Protein AF-A0A2N0B2T3-F1 (afdb_monomer_lite)

Organism: NCBI:txid2023197

Radius of gyration: 22.16 Å; chains: 1; bounding box: 55×81×37 Å

Foldseek 3Di:
DDDDDDDDDDDDPPPPPDPPDDQALDDPVQDFDDPPPVLVVLVVVSNPDGCQVPVLVNLLSVVVNLLVLLQLLCVQPVQPQDHSPDDSLSSLLSVLVVCVVVVLDDPVLSVQLNVQCCDCPHLNDPVVSVCSVPPPPDHDHSVSSNVVCVSNVRVSRSSRVNND

Structure (mmCIF, N/CA/C/O backbone):
data_AF-A0A2N0B2T3-F1
#
_entry.id   AF-A0A2N0B2T3-F1
#
loop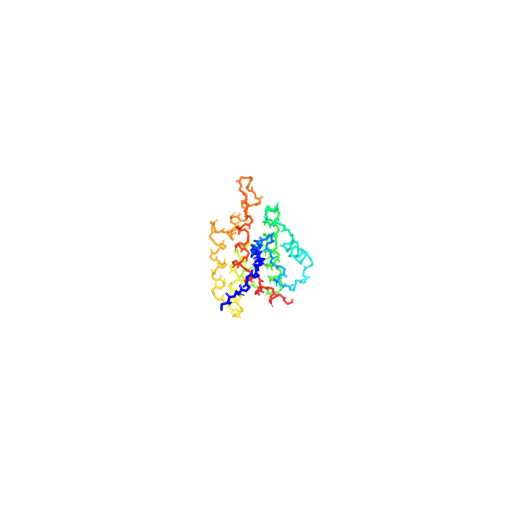_
_atom_site.group_PDB
_atom_site.id
_atom_site.type_symbol
_atom_site.label_atom_id
_atom_site.label_alt_id
_atom_site.label_comp_id
_atom_site.label_asym_id
_atom_site.label_entity_id
_atom_site.label_seq_id
_atom_site.pdbx_PDB_ins_code
_atom_site.Cartn_x
_atom_site.Cartn_y
_atom_site.Cartn_z
_atom_site.occupancy
_atom_site.B_iso_or_equiv
_atom_site.auth_seq_id
_atom_site.auth_comp_id
_atom_site.auth_asym_id
_atom_site.auth_atom_id
_atom_site.pdbx_PDB_model_num
ATOM 1 N N . SER A 1 1 ? 37.757 -68.642 -7.250 1.00 42.72 1 SER A N 1
ATOM 2 C CA . SER A 1 1 ? 37.998 -67.385 -7.986 1.00 42.72 1 SER A CA 1
ATOM 3 C C . SER A 1 1 ? 36.934 -67.267 -9.066 1.00 42.72 1 SER A C 1
ATOM 5 O O . SER A 1 1 ? 36.965 -68.067 -9.980 1.00 42.72 1 SER A O 1
ATOM 7 N N . GLY A 1 2 ? 35.870 -66.472 -8.985 1.00 37.12 2 GLY A N 1
ATOM 8 C CA . GLY A 1 2 ? 35.683 -65.193 -8.307 1.00 37.12 2 GLY A CA 1
ATOM 9 C C . GLY A 1 2 ? 35.765 -64.074 -9.347 1.00 37.12 2 GLY A C 1
ATOM 10 O O . GLY A 1 2 ? 36.827 -63.486 -9.494 1.00 37.12 2 GLY A O 1
ATOM 11 N N . ALA A 1 3 ? 34.681 -63.812 -10.082 1.00 39.84 3 ALA A N 1
ATOM 12 C CA . ALA A 1 3 ? 34.550 -62.630 -10.935 1.00 39.84 3 ALA A CA 1
ATOM 13 C C . ALA A 1 3 ? 33.157 -62.025 -10.721 1.00 39.84 3 ALA A C 1
ATOM 15 O O . ALA A 1 3 ? 32.139 -62.574 -11.140 1.00 39.84 3 ALA A O 1
ATOM 16 N N . VAL A 1 4 ? 33.143 -60.931 -9.964 1.00 37.81 4 VAL A N 1
ATOM 17 C CA . VAL A 1 4 ? 31.974 -60.137 -9.588 1.00 37.81 4 VAL A CA 1
ATOM 18 C C . VAL A 1 4 ? 31.656 -59.152 -10.715 1.00 37.81 4 VAL A C 1
ATOM 20 O O . VAL A 1 4 ? 32.553 -58.547 -11.296 1.00 37.81 4 VAL A O 1
ATOM 23 N N . SER A 1 5 ? 30.361 -59.016 -11.003 1.00 37.84 5 SER A N 1
ATOM 24 C CA . SER A 1 5 ? 29.764 -58.037 -11.917 1.00 37.84 5 SER A CA 1
ATOM 25 C C . SER A 1 5 ? 30.089 -56.589 -11.540 1.00 37.84 5 SER A C 1
ATOM 27 O O . SER A 1 5 ? 30.071 -56.237 -10.364 1.00 37.84 5 SER A O 1
ATOM 29 N N . SER A 1 6 ? 30.227 -55.709 -12.534 1.00 36.62 6 SER A N 1
ATOM 30 C CA . SER A 1 6 ? 30.061 -54.264 -12.337 1.00 36.62 6 SER A CA 1
ATOM 31 C C . SER A 1 6 ? 29.218 -53.652 -13.459 1.00 36.62 6 SER A C 1
ATOM 33 O O . SER A 1 6 ? 29.696 -53.175 -14.484 1.00 36.62 6 SER A O 1
ATOM 35 N N . SER A 1 7 ? 27.903 -53.669 -13.245 1.00 37.97 7 SER A N 1
ATOM 36 C CA . SER A 1 7 ? 26.942 -52.844 -13.975 1.00 37.97 7 SER A CA 1
ATOM 37 C C . SER A 1 7 ? 27.111 -51.379 -13.559 1.00 37.97 7 SER A C 1
ATOM 39 O O . SER A 1 7 ? 26.875 -51.024 -12.402 1.00 37.97 7 SER A O 1
ATOM 41 N N . THR A 1 8 ? 27.509 -50.516 -14.488 1.00 36.12 8 THR A N 1
ATOM 42 C CA . THR A 1 8 ? 27.618 -49.069 -14.281 1.00 36.12 8 THR A CA 1
ATOM 43 C C . THR A 1 8 ? 26.234 -48.413 -14.282 1.00 36.12 8 THR A C 1
ATOM 45 O O . THR A 1 8 ? 25.575 -48.282 -15.312 1.00 36.12 8 THR A O 1
ATOM 48 N N . LEU A 1 9 ? 25.786 -47.968 -13.105 1.00 37.41 9 LEU A N 1
ATOM 49 C CA . LEU A 1 9 ? 24.599 -47.126 -12.943 1.00 37.41 9 LEU A CA 1
ATOM 50 C C . LEU A 1 9 ? 24.913 -45.692 -13.407 1.00 37.41 9 LEU A C 1
ATOM 52 O O . LEU A 1 9 ? 25.744 -45.005 -12.815 1.00 37.41 9 LEU A O 1
ATOM 56 N N . LYS A 1 10 ? 24.227 -45.214 -14.455 1.00 40.75 10 LYS A N 1
ATOM 57 C CA . LYS A 1 10 ? 24.203 -43.789 -14.831 1.00 40.75 10 LYS A CA 1
ATOM 58 C C . LYS A 1 10 ? 23.353 -43.012 -13.821 1.00 40.75 10 LYS A C 1
ATOM 60 O O . LYS A 1 10 ? 22.134 -43.170 -13.784 1.00 40.75 10 LYS A O 1
ATOM 65 N N . ALA A 1 11 ? 23.985 -42.141 -13.040 1.00 40.78 11 ALA A N 1
ATOM 66 C CA . ALA A 1 11 ? 23.295 -41.187 -12.179 1.00 40.78 11 ALA A CA 1
ATOM 67 C C . ALA A 1 11 ? 22.608 -40.097 -13.026 1.00 40.78 11 ALA A C 1
ATOM 69 O O . ALA A 1 11 ? 23.266 -39.346 -13.745 1.00 40.78 11 ALA A O 1
ATOM 70 N N . LYS A 1 12 ? 21.274 -40.000 -12.942 1.00 40.31 12 LYS A N 1
ATOM 71 C CA . LYS A 1 12 ? 20.511 -38.831 -13.408 1.00 40.31 12 LYS A CA 1
ATOM 72 C C . LYS A 1 12 ? 20.741 -37.691 -12.416 1.00 40.31 12 LYS A C 1
ATOM 74 O O . LYS A 1 12 ? 20.276 -37.766 -11.282 1.00 40.31 12 LYS A O 1
ATOM 79 N N . SER A 1 13 ? 21.423 -36.631 -12.837 1.00 44.53 13 SER A N 1
ATOM 80 C CA . SER A 1 13 ? 21.473 -35.379 -12.086 1.00 44.53 13 SER A CA 1
ATOM 81 C C . SER A 1 13 ? 20.108 -34.691 -12.168 1.00 44.53 13 SER A C 1
ATOM 83 O O . SER A 1 13 ? 19.758 -34.057 -13.162 1.00 44.53 13 SER A O 1
ATOM 85 N N . SER A 1 14 ? 19.294 -34.820 -11.119 1.00 47.03 14 SER A N 1
ATOM 86 C CA . SER A 1 14 ? 18.140 -33.941 -10.937 1.00 47.03 14 SER A CA 1
ATOM 87 C C . SER A 1 14 ? 18.666 -32.551 -10.587 1.00 47.03 14 SER A C 1
ATOM 89 O O . SER A 1 14 ? 18.989 -32.274 -9.430 1.00 47.03 14 SER A O 1
ATOM 91 N N . GLY A 1 15 ? 18.812 -31.689 -11.594 1.00 46.78 15 GLY A N 1
ATOM 92 C CA . GLY A 1 15 ? 19.099 -30.277 -11.372 1.00 46.78 15 GLY A CA 1
ATOM 93 C C . GLY A 1 15 ? 18.058 -29.712 -10.410 1.00 46.78 15 GLY A 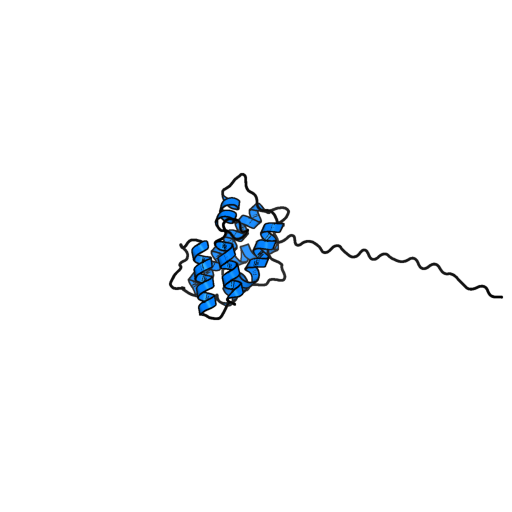C 1
ATOM 94 O O . GLY A 1 15 ? 16.866 -29.700 -10.715 1.00 46.78 15 GLY A O 1
ATOM 95 N N . ARG A 1 16 ? 18.498 -29.307 -9.216 1.00 46.59 16 ARG A N 1
ATOM 96 C CA . ARG A 1 16 ? 17.657 -28.623 -8.235 1.00 46.59 16 ARG A CA 1
ATOM 97 C C . ARG A 1 16 ? 17.170 -27.345 -8.912 1.00 46.59 16 ARG A C 1
ATOM 99 O O . ARG A 1 16 ? 17.988 -26.481 -9.214 1.00 46.59 16 ARG A O 1
ATOM 106 N N . ALA A 1 17 ? 15.877 -27.268 -9.227 1.00 51.69 17 ALA A N 1
ATOM 107 C CA . ALA A 1 17 ? 15.302 -26.075 -9.833 1.00 51.69 17 ALA A CA 1
ATOM 108 C C . ALA A 1 17 ? 15.679 -24.869 -8.966 1.00 51.69 17 ALA A C 1
ATOM 110 O O . ALA A 1 17 ? 15.430 -24.870 -7.757 1.00 51.69 17 ALA A O 1
ATOM 111 N N . ILE A 1 18 ? 16.329 -23.875 -9.572 1.00 52.00 18 ILE A N 1
ATOM 112 C CA . ILE A 1 18 ? 16.608 -22.603 -8.909 1.00 52.00 18 ILE A CA 1
ATOM 113 C C . ILE A 1 18 ? 15.243 -22.053 -8.470 1.00 52.00 18 ILE A C 1
ATOM 115 O O . ILE A 1 18 ? 14.330 -22.022 -9.305 1.00 52.00 18 ILE A O 1
ATOM 119 N N . PRO A 1 19 ? 15.051 -21.675 -7.192 1.00 54.47 19 PRO A N 1
ATOM 120 C CA . PRO A 1 19 ? 13.799 -21.075 -6.756 1.00 54.47 19 PRO A CA 1
ATOM 121 C C . PRO A 1 19 ? 13.472 -19.904 -7.680 1.00 54.47 19 PRO A C 1
ATOM 123 O O . PRO A 1 19 ? 14.293 -19.000 -7.835 1.00 54.47 19 PRO A O 1
ATOM 126 N N . LYS A 1 20 ? 12.308 -19.934 -8.341 1.00 63.66 20 LYS A N 1
ATOM 127 C CA . LYS A 1 20 ? 11.869 -18.795 -9.150 1.00 63.66 20 LYS A CA 1
ATOM 128 C C . LYS A 1 20 ? 11.772 -17.590 -8.221 1.00 63.66 20 LYS A C 1
ATOM 130 O O . LYS A 1 20 ? 10.965 -17.594 -7.293 1.00 63.66 20 LYS A O 1
ATOM 135 N N . THR A 1 21 ? 12.600 -16.582 -8.464 1.00 79.19 21 THR A N 1
ATOM 136 C CA . THR A 1 21 ? 12.472 -15.276 -7.823 1.00 79.19 21 THR A CA 1
ATOM 137 C C . THR A 1 21 ? 11.079 -14.726 -8.125 1.00 79.19 21 THR A C 1
ATOM 139 O O . THR A 1 21 ? 10.572 -14.878 -9.240 1.00 79.19 21 THR A O 1
ATOM 142 N N . ARG A 1 22 ? 10.418 -14.152 -7.115 1.00 89.12 22 ARG A N 1
ATOM 143 C CA . ARG A 1 22 ? 9.082 -13.570 -7.274 1.00 89.12 22 ARG A CA 1
ATOM 144 C C . ARG A 1 22 ? 9.134 -12.470 -8.340 1.00 89.12 22 ARG A C 1
ATOM 146 O O . ARG A 1 22 ? 9.963 -11.578 -8.237 1.00 89.12 22 ARG A O 1
ATOM 153 N N . ASP A 1 23 ? 8.240 -12.536 -9.327 1.00 94.94 23 ASP A N 1
ATOM 154 C CA . ASP A 1 23 ? 8.121 -11.533 -10.405 1.00 94.94 23 ASP A CA 1
ATOM 155 C C . ASP A 1 23 ? 6.796 -10.750 -10.342 1.00 94.94 23 ASP A C 1
ATOM 157 O O . ASP A 1 23 ? 6.501 -9.936 -11.199 1.00 94.94 23 ASP A O 1
ATOM 161 N N . VAL A 1 24 ? 5.967 -10.960 -9.324 1.00 97.00 24 VAL A N 1
ATOM 162 C CA . VAL A 1 24 ? 4.731 -10.182 -9.117 1.00 97.00 24 VAL A CA 1
ATOM 163 C C . VAL A 1 24 ? 4.795 -9.462 -7.781 1.00 97.00 24 VAL A C 1
ATOM 165 O O . VAL A 1 24 ? 5.479 -9.920 -6.863 1.00 97.00 24 VAL A O 1
ATOM 168 N N . LEU A 1 25 ? 4.103 -8.330 -7.655 1.00 97.00 25 LEU A N 1
ATOM 169 C CA . LEU A 1 25 ? 4.149 -7.553 -6.420 1.00 97.00 25 LEU A CA 1
ATOM 170 C C . LEU A 1 25 ? 3.491 -8.331 -5.284 1.00 97.00 25 LEU A C 1
ATOM 172 O O . LEU A 1 25 ? 4.128 -8.593 -4.266 1.00 97.00 25 LEU A O 1
ATOM 176 N N . ILE A 1 26 ? 2.236 -8.725 -5.511 1.00 97.19 26 ILE A N 1
ATOM 177 C CA . ILE A 1 26 ? 1.409 -9.439 -4.547 1.00 97.19 26 ILE A CA 1
ATOM 178 C C . ILE A 1 26 ? 1.411 -10.927 -4.918 1.00 97.19 26 ILE A C 1
ATOM 180 O O . ILE A 1 26 ? 1.010 -11.287 -6.030 1.00 97.19 26 ILE A O 1
ATOM 184 N N . PRO A 1 27 ? 1.840 -11.829 -4.019 1.00 95.25 27 PRO A N 1
ATOM 185 C CA . PRO A 1 27 ? 1.752 -13.262 -4.261 1.00 95.25 27 PRO A CA 1
ATOM 186 C C . PRO A 1 27 ? 0.303 -13.712 -4.487 1.00 95.25 27 PRO A C 1
ATOM 188 O O . PRO A 1 27 ? -0.604 -13.304 -3.767 1.00 95.25 27 PRO A O 1
ATOM 191 N N . LYS A 1 28 ? 0.074 -14.636 -5.429 1.00 93.62 28 LYS A N 1
ATOM 192 C CA . LYS A 1 28 ? -1.260 -15.236 -5.651 1.00 93.62 28 LYS A CA 1
ATOM 193 C C . LYS A 1 28 ? -1.797 -16.003 -4.436 1.00 93.62 28 LYS A C 1
ATOM 195 O O . LYS A 1 28 ? -2.994 -16.239 -4.348 1.00 93.62 28 LYS A O 1
ATOM 200 N N . SER A 1 29 ? -0.911 -16.417 -3.529 1.00 92.56 29 SER A N 1
ATOM 201 C CA . SER A 1 29 ? -1.264 -17.069 -2.265 1.00 92.56 29 SER A CA 1
ATOM 202 C C . SER A 1 29 ? -1.845 -16.105 -1.231 1.00 92.56 29 SER A C 1
ATOM 204 O O . SER A 1 29 ? -2.495 -16.557 -0.297 1.00 92.56 29 SER A O 1
ATOM 206 N N . PHE A 1 30 ? -1.606 -14.800 -1.372 1.00 94.12 30 PHE A N 1
ATOM 207 C CA . PHE A 1 30 ? -2.197 -13.787 -0.509 1.00 94.12 30 PHE A CA 1
ATOM 208 C C . PHE A 1 30 ? -3.589 -13.450 -1.035 1.00 94.12 30 PHE A C 1
ATOM 210 O O . PHE A 1 30 ? -3.697 -12.920 -2.140 1.00 94.12 30 PHE A O 1
ATOM 217 N N . VAL A 1 31 ? -4.637 -13.776 -0.274 1.00 94.50 31 VAL A N 1
ATOM 218 C CA . VAL A 1 31 ? -6.044 -13.688 -0.696 1.00 94.50 31 VAL A CA 1
ATOM 219 C C . VAL A 1 31 ? -6.791 -12.679 0.170 1.00 94.50 31 VAL A C 1
ATOM 221 O O . VAL A 1 31 ? -6.907 -12.871 1.375 1.00 94.50 31 VAL A O 1
ATOM 224 N N . LEU A 1 32 ? -7.348 -11.639 -0.455 1.00 94.31 32 LEU A N 1
ATOM 225 C CA . LEU A 1 32 ? -8.209 -10.652 0.201 1.00 94.31 32 LEU A CA 1
ATOM 226 C C . LEU A 1 32 ? -9.645 -10.735 -0.320 1.00 94.31 32 LEU A C 1
ATOM 228 O O . LEU A 1 32 ? -9.881 -11.024 -1.492 1.00 94.31 32 LEU A O 1
ATOM 232 N N . LYS A 1 33 ? -10.615 -10.427 0.546 1.00 93.81 33 LYS A N 1
ATOM 233 C CA . LYS A 1 33 ? -12.027 -10.273 0.171 1.00 93.81 33 LYS A CA 1
ATOM 234 C C . LYS A 1 33 ? -12.351 -8.790 -0.002 1.00 93.81 33 LYS A C 1
ATOM 236 O O . LYS A 1 33 ? -12.797 -8.137 0.934 1.00 93.81 33 LYS A O 1
ATOM 241 N N . ILE A 1 34 ? -12.121 -8.262 -1.201 1.00 95.94 34 ILE A N 1
ATOM 242 C CA . ILE A 1 34 ? -12.306 -6.839 -1.505 1.00 95.94 34 ILE A CA 1
ATOM 243 C C . ILE A 1 34 ? -13.667 -6.620 -2.173 1.00 95.94 34 ILE A C 1
ATOM 245 O O . ILE A 1 34 ? -13.905 -7.095 -3.282 1.00 95.94 34 ILE A O 1
ATOM 249 N N . LYS A 1 35 ? -14.560 -5.874 -1.512 1.00 94.25 35 LYS A N 1
ATOM 250 C CA . LYS A 1 35 ? -15.891 -5.540 -2.055 1.00 94.25 35 LYS A CA 1
ATOM 251 C C . LYS A 1 35 ? -15.852 -4.439 -3.112 1.00 94.25 35 LYS A C 1
ATOM 253 O O . LYS A 1 35 ? -16.640 -4.470 -4.053 1.00 94.25 35 LYS A O 1
ATOM 258 N N . ASN A 1 36 ? -14.958 -3.462 -2.959 1.00 97.00 36 ASN A N 1
ATOM 259 C CA . ASN A 1 36 ? -14.848 -2.364 -3.912 1.00 97.00 36 ASN A CA 1
ATOM 260 C C . ASN A 1 36 ? -14.313 -2.897 -5.260 1.00 97.00 36 ASN A C 1
ATOM 262 O O . ASN A 1 36 ? -13.172 -3.365 -5.312 1.00 97.00 36 ASN A O 1
ATOM 266 N N . PRO A 1 37 ? -15.086 -2.821 -6.361 1.00 97.75 37 PRO A N 1
ATOM 267 C CA . PRO A 1 37 ? -14.730 -3.478 -7.619 1.00 97.75 37 PRO A CA 1
ATOM 268 C C . PRO A 1 37 ? -13.450 -2.914 -8.240 1.00 97.75 37 PRO A C 1
ATOM 270 O O . PRO A 1 37 ? -12.655 -3.669 -8.798 1.00 97.75 37 PRO A O 1
ATOM 273 N N . LYS A 1 38 ? -13.212 -1.604 -8.104 1.00 97.50 38 LYS A N 1
ATOM 274 C CA . LYS A 1 38 ? -12.001 -0.954 -8.615 1.00 97.50 38 LYS A CA 1
ATOM 275 C C . LYS A 1 38 ? -10.772 -1.406 -7.834 1.00 97.50 38 LYS A C 1
ATOM 277 O O . LYS A 1 38 ? -9.768 -1.771 -8.435 1.00 97.50 38 LYS A O 1
ATOM 282 N N . VAL A 1 39 ? -10.859 -1.418 -6.504 1.00 98.19 39 VAL A N 1
ATOM 283 C CA . VAL A 1 39 ? -9.741 -1.851 -5.652 1.00 98.19 39 VAL A CA 1
ATOM 284 C C . VAL A 1 39 ? -9.437 -3.332 -5.867 1.00 98.19 39 VAL A C 1
ATOM 286 O O . VAL A 1 39 ? -8.270 -3.707 -5.962 1.00 98.19 39 VAL A O 1
ATOM 289 N N . ASN A 1 40 ? -10.472 -4.160 -6.041 1.00 98.19 40 ASN A N 1
ATOM 290 C CA . ASN A 1 40 ? -10.313 -5.582 -6.328 1.00 98.19 40 ASN A CA 1
ATOM 291 C C . ASN A 1 40 ? -9.646 -5.834 -7.692 1.00 98.19 40 ASN A C 1
ATOM 293 O O . ASN A 1 40 ? -8.791 -6.711 -7.812 1.00 98.19 40 ASN A O 1
ATOM 297 N N . ALA A 1 41 ? -10.000 -5.052 -8.718 1.00 98.44 41 ALA A N 1
ATOM 298 C CA . ALA A 1 41 ? -9.357 -5.134 -10.028 1.00 98.44 41 ALA A CA 1
ATOM 299 C C . ALA A 1 41 ? -7.855 -4.821 -9.937 1.00 98.44 41 ALA A C 1
ATOM 301 O O . ALA A 1 41 ? -7.042 -5.643 -10.359 1.00 98.44 41 ALA A O 1
ATOM 302 N N . ILE A 1 42 ? -7.487 -3.707 -9.290 1.00 98.38 42 ILE A N 1
ATOM 303 C CA . ILE A 1 42 ? -6.082 -3.302 -9.102 1.00 98.38 42 ILE A CA 1
ATOM 304 C C . ILE A 1 42 ? -5.310 -4.362 -8.304 1.00 98.38 42 ILE A C 1
ATOM 306 O O . ILE A 1 42 ? -4.202 -4.742 -8.676 1.00 98.38 42 ILE A O 1
ATOM 310 N N . TYR A 1 43 ? -5.900 -4.893 -7.231 1.00 98.38 43 TYR A N 1
ATOM 311 C CA . TYR A 1 43 ? -5.314 -5.987 -6.456 1.00 98.38 43 TYR A CA 1
ATOM 312 C C . TYR A 1 43 ? -4.976 -7.203 -7.339 1.00 98.38 43 TYR A C 1
ATOM 314 O O . TYR A 1 43 ? -3.856 -7.715 -7.291 1.00 98.38 43 TYR A O 1
ATOM 322 N N . HIS A 1 44 ? -5.895 -7.630 -8.207 1.00 98.31 44 HIS A N 1
ATOM 323 C CA . HIS A 1 44 ? -5.647 -8.740 -9.128 1.00 98.31 44 HIS A CA 1
ATOM 324 C C . HIS A 1 44 ? -4.669 -8.403 -10.262 1.00 98.31 44 HIS A C 1
ATOM 326 O O . HIS A 1 44 ? -3.982 -9.301 -10.755 1.00 98.31 44 HIS A O 1
ATOM 332 N N . GLU A 1 45 ? -4.587 -7.147 -10.697 1.00 98.31 45 GLU A N 1
ATOM 333 C CA . GLU A 1 45 ? -3.561 -6.679 -11.636 1.00 98.31 45 GLU A CA 1
ATOM 334 C C . GLU A 1 45 ? -2.165 -6.774 -11.005 1.00 98.31 45 GLU A C 1
ATOM 336 O O . GLU A 1 45 ? -1.248 -7.324 -11.616 1.00 98.31 45 GLU A O 1
ATOM 341 N N . LEU A 1 46 ? -2.015 -6.358 -9.743 1.00 98.06 46 LEU A N 1
ATOM 342 C CA . LEU A 1 46 ? -0.766 -6.455 -8.975 1.00 98.06 46 LEU A CA 1
ATOM 343 C C . LEU A 1 46 ? -0.315 -7.905 -8.698 1.00 98.06 46 LEU A C 1
ATOM 345 O O . LEU A 1 46 ? 0.860 -8.140 -8.406 1.00 98.06 46 LEU A O 1
ATOM 349 N N . GLN A 1 47 ? -1.214 -8.886 -8.842 1.00 97.75 47 GLN A N 1
ATOM 350 C CA . GLN A 1 47 ? -0.906 -10.326 -8.816 1.00 97.75 47 GLN A CA 1
ATOM 351 C C . GLN A 1 47 ? -0.476 -10.903 -10.181 1.00 97.75 47 GLN A C 1
ATOM 353 O O . GLN A 1 47 ? -0.193 -12.104 -10.288 1.00 97.75 47 GLN A O 1
ATOM 358 N N . LYS A 1 48 ? -0.475 -10.087 -11.243 1.00 97.06 48 LYS A N 1
ATOM 359 C CA . LYS A 1 48 ? -0.197 -10.504 -12.631 1.00 97.06 48 LYS A CA 1
ATOM 360 C C . LYS A 1 48 ? 0.917 -9.697 -13.294 1.00 97.06 48 LYS A C 1
ATOM 362 O O . LYS A 1 48 ? 1.656 -10.265 -14.092 1.00 97.06 48 LYS A O 1
ATOM 367 N N . LEU A 1 49 ? 1.016 -8.400 -13.003 1.00 96.62 49 LEU A N 1
ATOM 368 C CA . LEU A 1 49 ? 2.023 -7.517 -13.585 1.00 96.62 49 LEU A CA 1
ATOM 369 C C . LEU A 1 49 ? 3.431 -7.951 -13.169 1.00 96.62 49 LEU A C 1
ATOM 371 O O . LEU A 1 49 ? 3.719 -8.086 -11.980 1.00 96.62 49 LEU A O 1
ATOM 375 N N . SER A 1 50 ? 4.303 -8.131 -14.163 1.00 96.69 50 SER A N 1
ATOM 376 C CA . SER A 1 50 ? 5.721 -8.416 -13.940 1.00 96.69 50 SER A CA 1
ATOM 377 C C . SER A 1 50 ? 6.414 -7.190 -13.345 1.00 96.69 50 SER A C 1
ATOM 379 O O . SER A 1 50 ? 6.494 -6.142 -13.988 1.00 96.69 50 SER A O 1
ATOM 381 N N . VAL A 1 51 ? 6.928 -7.313 -12.124 1.00 95.69 51 VAL A N 1
ATOM 382 C CA . VAL A 1 51 ? 7.671 -6.244 -11.439 1.00 95.69 51 VAL A CA 1
ATOM 383 C C . VAL A 1 51 ? 9.038 -6.008 -12.069 1.00 95.69 51 VAL A C 1
ATOM 385 O O . VAL A 1 51 ? 9.572 -4.907 -11.954 1.00 95.69 51 VAL A O 1
ATOM 388 N N . THR A 1 52 ? 9.594 -7.008 -12.761 1.00 94.44 52 THR A N 1
ATOM 389 C CA . THR A 1 52 ? 10.825 -6.853 -13.540 1.00 94.44 52 THR A CA 1
ATOM 390 C C . THR A 1 52 ? 10.585 -6.042 -14.812 1.00 94.44 52 THR A C 1
ATOM 392 O O . THR A 1 52 ? 11.371 -5.148 -15.111 1.00 94.44 52 THR A O 1
ATOM 395 N N . ASN A 1 53 ? 9.498 -6.310 -15.541 1.00 95.81 53 ASN A N 1
ATOM 396 C CA . ASN A 1 53 ? 9.244 -5.661 -16.832 1.00 95.81 53 ASN A CA 1
ATOM 397 C C . ASN A 1 53 ? 8.484 -4.330 -16.716 1.00 95.81 53 ASN A C 1
ATOM 399 O O . ASN A 1 53 ? 8.626 -3.466 -17.577 1.00 95.81 53 ASN A O 1
ATOM 403 N N . TYR A 1 54 ? 7.676 -4.152 -15.667 1.00 96.44 54 TYR A N 1
ATOM 404 C CA . TYR A 1 54 ? 6.733 -3.035 -15.542 1.00 96.44 54 TYR A CA 1
ATOM 405 C C . TYR A 1 54 ? 6.845 -2.303 -14.196 1.00 96.44 54 TYR A C 1
ATOM 407 O O . TYR A 1 54 ? 5.837 -1.860 -13.647 1.00 96.44 54 TYR A O 1
ATOM 415 N N . ALA A 1 55 ? 8.062 -2.145 -13.662 1.00 94.50 55 ALA A N 1
ATOM 416 C CA . ALA A 1 55 ? 8.310 -1.578 -12.329 1.00 94.50 55 ALA A CA 1
ATOM 417 C C . ALA A 1 55 ? 7.591 -0.235 -12.073 1.00 94.50 55 ALA A C 1
ATOM 419 O O . ALA A 1 55 ? 6.963 -0.071 -11.030 1.00 94.50 55 ALA A O 1
ATOM 420 N N . ASN A 1 56 ? 7.609 0.700 -13.032 1.00 94.19 56 ASN A N 1
ATOM 421 C CA . ASN A 1 56 ? 6.911 1.989 -12.909 1.00 94.19 56 ASN A CA 1
ATOM 422 C C . ASN A 1 56 ? 5.388 1.824 -12.794 1.00 94.19 56 ASN A C 1
ATOM 424 O O . ASN A 1 56 ? 4.764 2.389 -11.897 1.00 94.19 56 ASN A O 1
ATOM 428 N N . ALA A 1 57 ? 4.786 1.016 -13.671 1.00 95.81 57 ALA A N 1
ATOM 429 C CA . ALA A 1 57 ? 3.345 0.771 -13.650 1.00 95.81 57 ALA A CA 1
ATOM 430 C C . ALA A 1 57 ? 2.920 0.058 -12.359 1.00 95.81 57 ALA A C 1
ATOM 432 O O . ALA A 1 57 ? 1.893 0.402 -11.771 1.00 95.81 57 ALA A O 1
ATOM 433 N N . VAL A 1 58 ? 3.738 -0.888 -11.884 1.00 97.00 58 VAL A N 1
ATOM 434 C CA . VAL A 1 58 ? 3.535 -1.553 -10.594 1.00 97.00 58 VAL A CA 1
ATOM 435 C C . VAL A 1 58 ? 3.623 -0.548 -9.451 1.00 97.00 58 VAL A C 1
ATOM 437 O O . VAL A 1 58 ? 2.739 -0.555 -8.606 1.00 97.00 58 VAL A O 1
ATOM 440 N N . ALA A 1 59 ? 4.624 0.334 -9.418 1.00 94.50 59 ALA A N 1
ATOM 441 C CA . ALA A 1 59 ? 4.775 1.322 -8.349 1.00 94.50 59 ALA A CA 1
ATOM 442 C C . ALA A 1 59 ? 3.577 2.280 -8.262 1.00 94.50 59 ALA A C 1
ATOM 444 O O . ALA A 1 59 ? 3.042 2.503 -7.176 1.00 94.50 59 ALA A O 1
ATOM 445 N N . VAL A 1 60 ? 3.111 2.793 -9.406 1.00 94.06 60 VAL A N 1
ATOM 446 C CA . VAL A 1 60 ? 1.923 3.660 -9.470 1.00 94.06 60 VAL A CA 1
ATOM 447 C C . VAL A 1 60 ? 0.682 2.901 -8.999 1.00 94.06 60 VAL A C 1
ATOM 449 O O . VAL A 1 60 ? -0.037 3.375 -8.120 1.00 94.06 60 VAL A O 1
ATOM 452 N N . SER A 1 61 ? 0.452 1.698 -9.532 1.00 96.69 61 SER A N 1
ATOM 453 C CA . SER A 1 61 ? -0.710 0.871 -9.177 1.00 96.69 61 SER A CA 1
ATOM 454 C C . SER A 1 61 ? -0.687 0.460 -7.707 1.00 96.69 61 SER A C 1
ATOM 456 O O . SER A 1 61 ? -1.725 0.435 -7.053 1.00 96.69 61 SER A O 1
ATOM 458 N N . PHE A 1 62 ? 0.500 0.200 -7.160 1.00 95.94 62 PHE A N 1
ATOM 459 C CA . PHE A 1 62 ? 0.696 -0.117 -5.755 1.00 95.94 62 PHE A CA 1
ATOM 460 C C . PHE A 1 62 ? 0.322 1.061 -4.860 1.00 95.94 62 PHE A C 1
ATOM 462 O O . PHE A 1 62 ? -0.476 0.896 -3.940 1.00 95.94 62 PHE A O 1
ATOM 469 N N . ARG A 1 63 ? 0.816 2.267 -5.166 1.00 93.56 63 ARG A N 1
ATOM 470 C CA . ARG A 1 63 ? 0.449 3.481 -4.425 1.00 93.56 63 ARG A CA 1
ATOM 471 C C . ARG A 1 63 ? -1.066 3.700 -4.442 1.00 93.56 63 ARG A C 1
ATOM 473 O O . ARG A 1 63 ? -1.651 3.971 -3.398 1.00 93.56 63 ARG A O 1
ATOM 480 N N . VAL A 1 64 ? -1.706 3.546 -5.606 1.00 95.31 64 VAL A N 1
ATOM 481 C CA . VAL A 1 64 ? -3.168 3.673 -5.748 1.00 95.31 64 VAL A CA 1
ATOM 482 C C . VAL A 1 64 ? 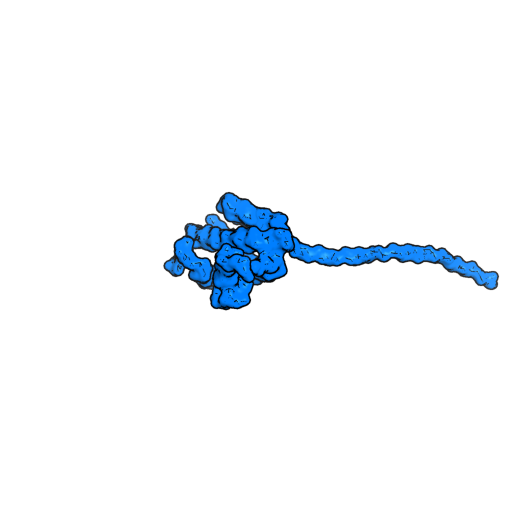-3.902 2.596 -4.945 1.00 95.31 64 VAL A C 1
ATOM 484 O O . VAL A 1 64 ? -4.886 2.902 -4.279 1.00 95.31 64 VAL A O 1
ATOM 487 N N . PHE A 1 65 ? -3.424 1.351 -4.967 1.00 97.38 65 PHE A N 1
ATOM 488 C CA . PHE A 1 65 ? -4.007 0.261 -4.186 1.00 97.38 65 PHE A CA 1
ATOM 489 C C . PHE A 1 65 ? -3.979 0.549 -2.681 1.00 97.38 65 PHE A C 1
ATOM 491 O O . PHE A 1 65 ? -4.985 0.340 -2.004 1.00 97.38 65 PHE A O 1
ATOM 498 N N . ILE A 1 66 ? -2.855 1.054 -2.166 1.00 95.25 66 ILE A N 1
ATOM 499 C CA . ILE A 1 66 ? -2.718 1.404 -0.749 1.00 95.25 66 ILE A CA 1
ATOM 500 C C . ILE A 1 66 ? -3.626 2.576 -0.389 1.00 95.25 66 ILE A C 1
ATOM 502 O O . ILE A 1 66 ? -4.382 2.466 0.570 1.00 95.25 66 ILE A O 1
ATOM 506 N N . GLU A 1 67 ? -3.619 3.650 -1.179 1.00 94.88 67 GLU A N 1
ATOM 507 C CA . GLU A 1 67 ? -4.486 4.814 -0.958 1.00 94.88 67 GLU A CA 1
ATOM 508 C C . GLU A 1 67 ? -5.965 4.400 -0.872 1.00 94.88 67 GLU A C 1
ATOM 510 O O . GLU A 1 67 ? -6.625 4.665 0.130 1.00 94.88 67 GLU A O 1
ATOM 515 N N . LEU A 1 68 ? -6.457 3.650 -1.866 1.00 97.50 68 LEU A N 1
ATOM 516 C CA . LEU A 1 68 ? -7.857 3.227 -1.906 1.00 97.50 68 LEU A CA 1
ATOM 517 C C . LEU A 1 68 ? -8.204 2.180 -0.839 1.00 97.50 68 LEU A C 1
ATOM 519 O O . LEU A 1 68 ? -9.344 2.134 -0.383 1.00 97.50 68 LEU A O 1
ATOM 523 N N . THR A 1 69 ? -7.249 1.339 -0.431 1.00 97.44 69 THR A N 1
ATOM 524 C CA . THR A 1 69 ? -7.438 0.411 0.697 1.00 97.44 69 THR A CA 1
ATOM 525 C C . THR A 1 69 ? -7.697 1.184 1.990 1.00 97.44 69 THR A C 1
ATOM 527 O O . THR A 1 69 ? -8.617 0.850 2.737 1.00 97.44 69 THR A O 1
ATOM 530 N N . LEU A 1 70 ? -6.913 2.233 2.244 1.00 96.69 70 LEU A N 1
ATOM 531 C CA . LEU A 1 70 ? -7.076 3.072 3.430 1.00 96.69 70 LEU A CA 1
ATOM 532 C C . LEU A 1 70 ? -8.364 3.900 3.362 1.00 96.69 70 LEU A C 1
ATOM 534 O O . LEU A 1 70 ? -9.035 4.040 4.380 1.00 96.69 70 LEU A O 1
ATOM 538 N N . ASP A 1 71 ? -8.757 4.371 2.177 1.00 97.62 71 ASP A N 1
ATOM 539 C CA . ASP A 1 71 ? -10.045 5.049 1.986 1.00 97.62 71 ASP A CA 1
ATOM 540 C C . ASP A 1 71 ? -11.225 4.126 2.299 1.00 97.62 71 ASP A C 1
ATOM 542 O O . ASP A 1 71 ? -12.103 4.511 3.069 1.00 97.62 71 ASP A O 1
ATOM 546 N N . CYS A 1 72 ? -11.201 2.877 1.817 1.00 97.88 72 CYS A N 1
ATOM 547 C CA . CYS A 1 72 ? -12.234 1.890 2.149 1.00 97.88 72 CYS A CA 1
ATOM 548 C C . CYS A 1 72 ? -12.332 1.657 3.668 1.00 97.88 72 CYS A C 1
ATOM 550 O O . CYS A 1 72 ? -13.429 1.508 4.205 1.00 97.88 72 CYS A O 1
ATOM 552 N N . TYR A 1 73 ? -11.199 1.644 4.379 1.00 97.06 73 TYR A N 1
ATOM 553 C CA . TYR A 1 73 ? -11.196 1.537 5.840 1.00 97.06 73 TYR A CA 1
ATOM 554 C C . TYR A 1 73 ? -11.833 2.749 6.515 1.00 97.06 73 TYR A C 1
ATOM 556 O O . TYR A 1 73 ? -12.650 2.583 7.421 1.00 97.06 73 TYR A O 1
ATOM 564 N N . ILE A 1 74 ? -11.461 3.955 6.080 1.00 97.12 74 ILE A N 1
ATOM 565 C CA . ILE A 1 74 ? -11.985 5.214 6.616 1.00 97.12 74 ILE A CA 1
ATOM 566 C C . ILE A 1 74 ? -13.497 5.285 6.420 1.00 97.12 74 ILE A C 1
ATOM 568 O O . ILE A 1 74 ? -14.210 5.602 7.366 1.00 97.12 74 ILE A O 1
ATOM 572 N N . GLU A 1 75 ? -13.985 4.950 5.228 1.00 96.44 75 GLU A N 1
ATOM 573 C CA . GLU A 1 75 ? -15.416 4.936 4.914 1.00 96.44 75 GLU A CA 1
ATOM 574 C C . GLU A 1 75 ? -16.186 3.929 5.778 1.00 96.44 75 GLU A C 1
ATOM 576 O O . GLU A 1 75 ? -17.275 4.237 6.257 1.00 96.44 75 GLU A O 1
ATOM 581 N N . ALA A 1 76 ? -15.612 2.748 6.027 1.00 95.69 76 ALA A N 1
ATOM 582 C CA . ALA A 1 76 ? -16.259 1.702 6.816 1.00 95.69 76 ALA A CA 1
ATOM 583 C C . ALA A 1 76 ? -16.237 1.964 8.334 1.00 95.69 76 ALA A C 1
ATOM 585 O O . ALA A 1 76 ? -17.160 1.564 9.041 1.00 95.69 76 ALA A O 1
ATOM 586 N N . ASN A 1 77 ? -15.185 2.607 8.854 1.00 94.88 77 ASN A N 1
ATOM 587 C CA . ASN A 1 77 ? -14.940 2.709 10.299 1.00 94.88 77 ASN A CA 1
ATOM 588 C C . ASN A 1 77 ? -15.071 4.125 10.872 1.00 94.88 77 ASN A C 1
ATOM 590 O O . ASN A 1 77 ? -15.147 4.268 12.092 1.00 94.88 77 ASN A O 1
ATOM 594 N N . ASN A 1 78 ? -15.050 5.154 10.023 1.00 94.06 78 ASN A N 1
ATOM 595 C CA . ASN A 1 78 ? -15.076 6.573 10.385 1.00 94.06 78 ASN A CA 1
ATOM 596 C C . ASN A 1 78 ? -14.167 6.947 11.585 1.00 94.06 78 ASN A C 1
ATOM 598 O O . ASN A 1 78 ? -14.648 7.485 12.590 1.00 94.06 78 ASN A O 1
ATOM 602 N N . PRO A 1 79 ? -12.857 6.633 11.530 1.00 93.44 79 PRO A N 1
ATOM 603 C CA . PRO A 1 79 ? -11.921 6.968 12.601 1.00 93.44 79 PRO A CA 1
ATOM 604 C C . PRO A 1 79 ? -11.851 8.494 12.835 1.00 93.44 79 PRO A C 1
ATOM 606 O O . PRO A 1 79 ? -11.859 9.273 11.885 1.00 93.44 79 PRO A O 1
ATOM 609 N N . PRO A 1 80 ? -11.724 8.960 14.089 1.00 89.44 80 PRO A N 1
ATOM 610 C CA . PRO A 1 80 ? -11.985 10.361 14.443 1.00 89.44 80 PRO A CA 1
ATOM 611 C C . PRO A 1 80 ? -10.942 11.376 13.951 1.00 89.44 80 PRO A C 1
ATOM 613 O O . PRO A 1 80 ? -11.239 12.565 13.896 1.00 89.44 80 PRO A O 1
ATOM 616 N N . GLN A 1 81 ? -9.715 10.942 13.650 1.00 92.06 81 GLN A N 1
ATOM 617 C CA . GLN A 1 81 ? -8.579 11.833 13.359 1.00 92.06 81 GLN A CA 1
ATOM 618 C C . GLN A 1 81 ? -8.169 11.841 11.879 1.00 92.06 81 GLN A C 1
ATOM 620 O O . GLN A 1 81 ? -7.155 12.434 11.518 1.00 92.06 81 GLN A O 1
ATOM 625 N N . VAL A 1 82 ? -8.933 11.179 11.005 1.00 96.25 82 VAL A N 1
ATOM 626 C CA . VAL A 1 82 ? -8.580 11.039 9.590 1.00 96.25 82 VAL A CA 1
ATOM 627 C C . VAL A 1 82 ? -9.818 10.921 8.710 1.00 96.25 82 VAL A C 1
ATOM 629 O O . VAL A 1 82 ? -10.840 10.378 9.109 1.00 96.25 82 VAL A O 1
ATOM 632 N N . ASN A 1 83 ? -9.712 11.427 7.486 1.00 96.50 83 ASN A N 1
ATOM 633 C CA . ASN A 1 83 ? -10.725 11.285 6.444 1.00 96.50 83 ASN A CA 1
ATOM 634 C C . ASN A 1 83 ? -10.075 10.986 5.079 1.00 96.50 83 ASN A C 1
ATOM 636 O O . ASN A 1 83 ? -8.854 11.059 4.932 1.00 96.50 83 ASN A O 1
ATOM 640 N N . VAL A 1 84 ? -10.889 10.698 4.061 1.00 95.19 84 VAL A N 1
ATOM 641 C CA . VAL A 1 84 ? -10.427 10.326 2.707 1.00 95.19 84 VAL A CA 1
ATOM 642 C C . VAL A 1 84 ? -9.590 11.407 2.003 1.00 95.19 84 VAL A C 1
ATOM 644 O O . VAL A 1 84 ? -8.788 11.096 1.127 1.00 95.19 84 VAL A O 1
ATOM 647 N N . ASN A 1 85 ? -9.701 12.674 2.414 1.00 95.44 85 ASN A N 1
ATOM 648 C CA . ASN A 1 85 ? -8.916 13.785 1.856 1.00 95.44 85 ASN A CA 1
ATOM 649 C C . ASN A 1 85 ? -7.595 14.021 2.602 1.00 95.44 85 ASN A C 1
ATOM 651 O O . ASN A 1 85 ? -6.816 14.901 2.236 1.00 95.44 85 ASN A O 1
ATOM 655 N N . SER A 1 86 ? -7.350 13.273 3.679 1.00 93.94 86 SER A N 1
ATOM 656 C CA . SER A 1 86 ? -6.116 13.373 4.453 1.00 93.94 86 SER A CA 1
ATOM 657 C C . SER A 1 86 ? -4.923 12.874 3.636 1.00 93.94 86 SER A C 1
ATOM 659 O O . SER A 1 86 ? -5.068 12.060 2.727 1.00 93.94 86 SER A O 1
ATOM 661 N N . SER A 1 87 ? -3.716 13.343 3.961 1.00 91.88 87 SER A N 1
ATOM 662 C CA . SER A 1 87 ? -2.509 12.853 3.288 1.00 91.88 87 SER A CA 1
ATOM 663 C C . SER A 1 87 ? -2.308 11.354 3.533 1.00 91.88 87 SER A C 1
ATOM 665 O O . SER A 1 87 ? -2.681 10.845 4.592 1.00 91.88 87 SER A O 1
ATOM 667 N N . LEU A 1 88 ? -1.647 10.656 2.608 1.00 90.19 88 LEU A N 1
ATOM 668 C CA . LEU A 1 88 ? -1.349 9.229 2.761 1.00 90.19 88 LEU A CA 1
ATOM 669 C C . LEU A 1 88 ? -0.577 8.922 4.059 1.00 90.19 88 LEU A C 1
ATOM 671 O O . LEU A 1 88 ? -0.859 7.929 4.725 1.00 90.19 88 LEU A O 1
ATOM 675 N N . LEU A 1 89 ? 0.333 9.814 4.475 1.00 90.44 89 LEU A N 1
ATOM 676 C CA . LEU A 1 89 ? 1.038 9.702 5.757 1.00 90.44 89 LEU A CA 1
ATOM 677 C C . LEU A 1 89 ? 0.068 9.727 6.945 1.00 90.44 89 LEU A C 1
ATOM 679 O O . LEU A 1 89 ? 0.159 8.895 7.851 1.00 90.44 89 LEU A O 1
ATOM 683 N N . THR A 1 90 ? -0.856 10.689 6.933 1.00 92.00 90 THR A N 1
ATOM 684 C CA . THR A 1 90 ? -1.892 10.835 7.961 1.00 92.00 90 THR A CA 1
ATOM 685 C C . THR A 1 90 ? -2.786 9.601 7.983 1.00 92.00 90 THR A C 1
ATOM 687 O O . THR A 1 90 ? -3.009 9.041 9.052 1.00 92.00 90 THR A O 1
ATOM 690 N N . LYS A 1 91 ? -3.215 9.11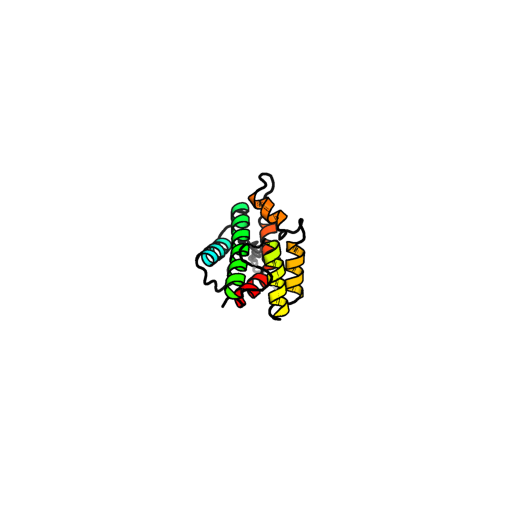0 6.811 1.00 94.25 91 LYS A N 1
ATOM 691 C CA . LYS A 1 91 ? -4.009 7.879 6.687 1.00 94.25 91 LYS A CA 1
ATOM 692 C C . LYS A 1 91 ? -3.324 6.691 7.335 1.00 94.25 91 LYS A C 1
ATOM 694 O O . LYS A 1 91 ? -3.903 6.062 8.215 1.00 94.25 91 LYS A O 1
ATOM 699 N N . ILE A 1 92 ? -2.074 6.430 6.969 1.00 92.44 92 ILE A N 1
ATOM 700 C CA . ILE A 1 92 ? -1.298 5.326 7.538 1.00 92.44 92 ILE A CA 1
ATOM 701 C C . ILE A 1 92 ? -1.171 5.465 9.061 1.00 92.44 92 ILE A C 1
ATOM 703 O O . ILE A 1 92 ? -1.391 4.500 9.792 1.00 92.44 92 ILE A O 1
ATOM 707 N N . THR A 1 93 ? -0.829 6.660 9.547 1.00 91.75 93 THR A N 1
ATOM 708 C CA . THR A 1 93 ? -0.542 6.889 10.970 1.00 91.75 93 THR A CA 1
ATOM 709 C C . THR A 1 93 ? -1.788 6.750 11.840 1.00 91.75 93 THR A C 1
ATOM 711 O O . THR A 1 93 ? -1.752 6.061 12.864 1.00 91.75 93 THR A O 1
ATOM 714 N N . GLU A 1 94 ? -2.897 7.356 11.422 1.00 94.06 94 GLU A N 1
ATOM 715 C CA . GLU A 1 94 ? -4.143 7.351 12.187 1.00 94.06 94 GLU A CA 1
ATOM 716 C C . GLU A 1 94 ? -4.860 6.002 12.110 1.00 94.06 94 GLU A C 1
ATOM 718 O O . GLU A 1 94 ? -5.339 5.517 13.132 1.00 94.06 94 GLU A O 1
ATOM 723 N N . ILE A 1 95 ? -4.854 5.326 10.954 1.00 94.25 95 ILE A N 1
ATOM 724 C CA . ILE A 1 95 ? -5.433 3.978 10.827 1.00 94.25 95 ILE A CA 1
ATOM 725 C C . ILE A 1 95 ? -4.626 2.962 11.639 1.00 94.25 95 ILE A C 1
ATOM 727 O O . ILE A 1 95 ? -5.211 2.155 12.357 1.00 94.25 95 ILE A O 1
ATOM 731 N N . ALA A 1 96 ? -3.289 3.019 11.604 1.00 92.69 96 ALA A N 1
ATOM 732 C CA . ALA A 1 96 ? -2.461 2.161 12.453 1.00 92.69 96 ALA A CA 1
ATOM 733 C C . ALA A 1 96 ? -2.734 2.400 13.948 1.00 92.69 96 ALA A C 1
ATOM 735 O O . ALA A 1 96 ? -2.733 1.460 14.741 1.00 92.69 96 ALA A O 1
ATOM 736 N N . THR A 1 97 ? -2.989 3.650 14.339 1.00 91.94 97 THR A N 1
ATOM 737 C CA . THR A 1 97 ? -3.345 4.009 15.718 1.00 91.94 97 THR A CA 1
ATOM 738 C C . THR A 1 97 ? -4.741 3.514 16.098 1.00 91.94 97 THR A C 1
ATOM 740 O O . THR A 1 97 ? -4.926 3.014 17.205 1.00 91.94 97 THR A O 1
ATOM 743 N N . ASP A 1 98 ? -5.717 3.617 15.198 1.00 92.19 98 ASP A N 1
ATOM 744 C CA . ASP A 1 98 ? -7.076 3.113 15.404 1.00 92.19 98 ASP A CA 1
ATOM 745 C C . ASP A 1 98 ? -7.098 1.580 15.544 1.00 92.19 98 ASP A C 1
ATOM 747 O O . ASP A 1 98 ? -7.656 1.056 16.508 1.00 92.19 98 ASP A O 1
ATOM 751 N N . LEU A 1 99 ? -6.399 0.860 14.659 1.00 90.75 99 LEU A N 1
ATOM 752 C CA . LEU A 1 99 ? -6.259 -0.600 14.728 1.00 90.75 99 LEU A CA 1
ATOM 753 C C . LEU A 1 99 ? -5.548 -1.070 16.007 1.00 90.75 99 LEU A C 1
ATOM 755 O O . LEU A 1 99 ? -5.934 -2.089 16.582 1.00 90.75 99 LEU A O 1
ATOM 759 N N . GLU A 1 100 ? -4.532 -0.331 16.468 1.00 89.38 100 GLU A N 1
ATOM 760 C CA . GLU A 1 100 ? -3.831 -0.606 17.730 1.00 89.38 100 GLU A CA 1
ATOM 761 C C . GLU A 1 100 ? -4.763 -0.390 18.935 1.00 89.38 100 GLU A C 1
ATOM 763 O O . GLU A 1 100 ? -4.856 -1.252 19.805 1.00 89.38 100 GLU A O 1
ATOM 768 N N . LYS A 1 101 ? -5.525 0.714 18.967 1.00 89.00 101 LYS A N 1
ATOM 769 C CA . LYS A 1 101 ? -6.495 1.007 20.043 1.00 89.00 101 LYS A CA 1
ATOM 770 C C . LYS A 1 101 ? -7.620 -0.022 20.126 1.00 89.00 101 LYS A C 1
ATOM 772 O O . LYS A 1 101 ? -8.079 -0.337 21.221 1.00 89.00 101 LYS A O 1
ATOM 777 N N . LYS A 1 102 ? -8.053 -0.552 18.982 1.00 87.44 102 LYS A N 1
ATOM 778 C CA . LYS A 1 102 ? -9.059 -1.617 18.898 1.00 87.44 102 LYS A CA 1
ATOM 779 C C . LYS A 1 102 ? -8.496 -3.008 19.250 1.00 87.44 102 LYS A C 1
ATOM 781 O O . LYS A 1 102 ? -9.260 -3.966 19.263 1.00 87.44 102 LYS A O 1
ATOM 786 N N . ASN A 1 103 ? -7.196 -3.130 19.559 1.00 82.75 103 ASN A N 1
ATOM 787 C CA . ASN A 1 103 ? -6.477 -4.397 19.778 1.00 82.75 103 ASN A CA 1
ATOM 788 C C . ASN A 1 103 ? -6.582 -5.380 18.598 1.00 82.75 103 ASN A C 1
ATOM 790 O O . ASN A 1 103 ? -6.561 -6.595 18.787 1.00 82.75 103 ASN A O 1
ATOM 794 N N . ILE A 1 104 ? -6.707 -4.859 17.375 1.00 79.69 104 ILE A N 1
ATOM 795 C CA . ILE A 1 104 ? -6.849 -5.681 16.170 1.00 79.69 104 ILE A CA 1
ATOM 796 C C . ILE A 1 104 ? -5.481 -5.968 15.547 1.00 79.69 104 ILE A C 1
ATOM 798 O O . ILE A 1 104 ? -5.207 -7.090 15.120 1.00 79.69 104 ILE A O 1
ATOM 802 N N . ALA A 1 105 ? -4.613 -4.957 15.504 1.00 78.31 105 ALA A N 1
ATOM 803 C CA . ALA A 1 105 ? -3.259 -5.085 14.986 1.00 78.31 105 ALA A CA 1
ATOM 804 C C . ALA A 1 105 ? -2.235 -5.055 16.122 1.00 78.31 105 ALA A C 1
ATOM 806 O O . ALA A 1 105 ? -2.341 -4.265 17.061 1.00 78.31 105 ALA A O 1
ATOM 807 N N . ASP A 1 106 ? -1.215 -5.904 16.001 1.00 80.56 106 ASP A N 1
ATOM 808 C CA . ASP A 1 106 ? -0.077 -5.899 16.911 1.00 80.56 106 ASP A CA 1
ATOM 809 C C . ASP A 1 106 ? 0.632 -4.533 16.855 1.00 80.56 106 ASP A C 1
ATOM 811 O O . ASP A 1 106 ? 0.931 -3.996 15.782 1.00 80.56 106 ASP A O 1
ATOM 815 N N . LYS A 1 107 ? 0.959 -3.994 18.030 1.00 77.31 107 LYS A N 1
ATOM 816 C CA . LYS A 1 107 ? 1.777 -2.795 18.216 1.00 77.31 107 LYS A CA 1
ATOM 817 C C . LYS A 1 107 ? 3.069 -2.815 17.392 1.00 77.31 107 LYS A C 1
ATOM 819 O O . LYS A 1 107 ? 3.505 -1.757 16.932 1.00 77.31 107 LYS A O 1
ATOM 824 N N . TYR A 1 108 ? 3.683 -3.980 17.177 1.00 76.25 108 TYR A N 1
ATOM 825 C CA . TYR A 1 108 ? 4.872 -4.118 16.331 1.00 76.25 108 TYR A CA 1
ATOM 826 C C . TYR A 1 108 ? 4.570 -3.877 14.846 1.00 76.25 108 TYR A C 1
ATOM 828 O O . TYR A 1 108 ? 5.330 -3.158 14.193 1.00 76.25 108 TYR A O 1
ATOM 836 N N . ILE A 1 109 ? 3.441 -4.384 14.337 1.00 79.88 109 ILE A N 1
ATOM 837 C CA . ILE A 1 109 ? 2.974 -4.133 12.963 1.00 79.88 109 ILE A CA 1
ATOM 838 C C . ILE A 1 109 ? 2.716 -2.633 12.787 1.00 79.88 109 ILE A C 1
ATOM 840 O O . ILE A 1 109 ? 3.270 -2.005 11.883 1.00 79.88 109 ILE A O 1
ATOM 844 N N . CYS A 1 110 ? 1.957 -2.027 13.704 1.00 80.88 110 CYS A N 1
ATOM 845 C CA . CYS A 1 110 ? 1.631 -0.603 13.638 1.00 80.88 110 CYS A CA 1
ATOM 846 C C . CYS A 1 110 ? 2.876 0.288 13.753 1.00 80.88 110 CYS A C 1
ATOM 848 O O . CYS A 1 110 ? 3.007 1.278 13.031 1.00 80.88 110 CYS A O 1
ATOM 850 N N . LYS A 1 111 ? 3.830 -0.057 14.627 1.00 81.31 111 LYS A N 1
ATOM 851 C CA . LYS A 1 111 ? 5.096 0.679 14.759 1.00 81.31 111 LYS A CA 1
ATOM 852 C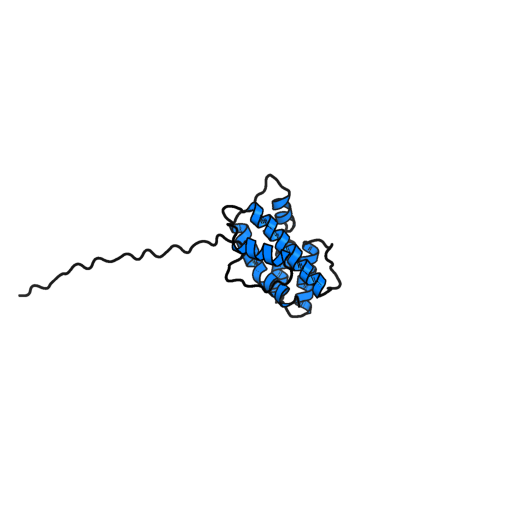 C . LYS A 1 111 ? 5.943 0.591 13.488 1.00 81.31 111 LYS A C 1
ATOM 854 O O . LYS A 1 111 ? 6.481 1.618 13.078 1.00 81.31 111 LYS A O 1
ATOM 859 N N . GLY A 1 112 ? 6.053 -0.591 12.880 1.00 80.19 112 GLY A N 1
ATOM 860 C CA . GLY A 1 112 ? 6.828 -0.800 11.655 1.00 80.19 112 GLY A CA 1
ATOM 861 C C . GLY A 1 112 ? 6.324 0.070 10.508 1.00 80.19 112 GLY A C 1
ATOM 862 O O . GLY A 1 112 ? 7.086 0.859 9.953 1.00 80.19 112 GLY A O 1
ATOM 863 N N . VAL A 1 113 ? 5.019 0.018 10.230 1.00 83.00 113 VAL A N 1
ATOM 864 C CA . VAL A 1 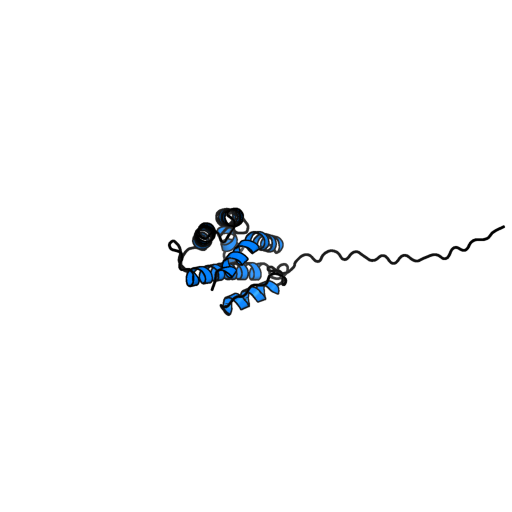113 ? 4.415 0.788 9.133 1.00 83.00 113 VAL A CA 1
ATOM 865 C C . VAL A 1 113 ? 4.495 2.296 9.386 1.00 83.00 113 VAL A C 1
ATOM 867 O O . VAL A 1 113 ? 4.855 3.046 8.480 1.00 83.00 113 VAL A O 1
ATOM 870 N N . ARG A 1 114 ? 4.254 2.761 10.622 1.00 84.00 114 ARG A N 1
ATOM 871 C CA . ARG A 1 114 ? 4.424 4.186 10.971 1.00 84.00 114 ARG A CA 1
ATOM 872 C C . ARG A 1 114 ? 5.864 4.654 10.787 1.00 84.00 114 ARG A C 1
ATOM 874 O O . ARG A 1 114 ? 6.085 5.745 10.268 1.00 84.00 114 ARG A O 1
ATOM 881 N N . SER A 1 115 ? 6.839 3.851 11.212 1.00 81.25 115 SER A N 1
ATOM 882 C CA . SER A 1 115 ? 8.258 4.182 11.052 1.00 81.25 115 SER A CA 1
ATOM 883 C C . SER A 1 115 ? 8.642 4.275 9.579 1.00 81.25 115 SER A C 1
ATOM 885 O O . SER A 1 115 ? 9.339 5.207 9.187 1.00 81.25 115 SER A O 1
ATOM 887 N N . ALA A 1 116 ? 8.166 3.333 8.770 1.00 79.62 116 ALA A N 1
ATOM 888 C CA . ALA A 1 116 ? 8.477 3.281 7.353 1.00 79.62 116 ALA A CA 1
ATOM 889 C C . ALA A 1 116 ? 7.818 4.434 6.574 1.00 79.62 116 ALA A C 1
ATOM 891 O O . ALA A 1 116 ? 8.473 5.084 5.769 1.00 79.62 116 ALA A O 1
ATOM 892 N N . ALA A 1 117 ? 6.564 4.780 6.883 1.00 79.88 117 ALA A N 1
ATOM 893 C CA . ALA A 1 117 ? 5.875 5.902 6.241 1.00 79.88 117 ALA A CA 1
ATOM 894 C C . ALA A 1 117 ? 6.508 7.272 6.559 1.00 79.88 117 ALA A C 1
ATOM 896 O O . ALA A 1 117 ? 6.529 8.155 5.700 1.00 79.88 117 ALA A O 1
ATOM 897 N N . ASN A 1 118 ? 7.031 7.454 7.780 1.00 79.88 118 ASN A N 1
ATOM 898 C CA . ASN A 1 118 ? 7.683 8.700 8.208 1.00 79.88 118 ASN A CA 1
ATOM 899 C C . ASN A 1 118 ? 9.134 8.833 7.723 1.00 79.88 118 ASN A C 1
ATOM 901 O O . ASN A 1 118 ? 9.667 9.942 7.664 1.00 79.88 118 ASN A O 1
ATOM 905 N N . ASN A 1 119 ? 9.798 7.725 7.396 1.00 79.12 119 ASN A N 1
ATOM 906 C CA . ASN A 1 119 ? 11.172 7.761 6.924 1.00 79.12 119 ASN A CA 1
ATOM 907 C C . ASN A 1 119 ? 11.209 8.069 5.420 1.00 79.12 119 ASN A C 1
ATOM 909 O O . ASN A 1 119 ? 10.868 7.238 4.584 1.00 79.12 119 ASN A O 1
ATOM 913 N N . LYS A 1 120 ? 11.685 9.270 5.079 1.00 73.88 120 LYS A N 1
ATOM 914 C CA . LYS A 1 120 ? 11.814 9.762 3.697 1.00 73.88 120 LYS A CA 1
ATOM 915 C C . LYS A 1 120 ? 12.667 8.866 2.796 1.00 73.88 120 LYS A C 1
ATOM 917 O O . LYS A 1 120 ? 12.464 8.864 1.591 1.00 73.88 120 LYS A O 1
ATOM 922 N N . ASN A 1 121 ? 13.604 8.122 3.383 1.00 68.62 121 ASN A N 1
ATOM 923 C CA . ASN A 1 121 ? 14.506 7.220 2.666 1.00 68.62 121 ASN A CA 1
ATOM 924 C C . ASN A 1 121 ? 14.007 5.769 2.651 1.00 68.62 121 ASN A C 1
ATOM 926 O O . ASN A 1 121 ? 14.664 4.902 2.076 1.00 68.62 121 ASN A O 1
ATOM 930 N N . ASP A 1 122 ? 12.888 5.479 3.315 1.00 76.00 122 ASP A N 1
ATOM 931 C CA . ASP A 1 122 ? 12.293 4.150 3.295 1.00 76.00 122 ASP A CA 1
ATOM 932 C C . ASP A 1 122 ? 11.527 3.933 1.988 1.00 76.00 122 ASP A C 1
ATOM 934 O O . ASP A 1 122 ? 11.028 4.867 1.351 1.00 76.00 122 ASP A O 1
ATOM 938 N N . LEU A 1 123 ? 11.416 2.672 1.585 1.00 63.47 123 LEU A N 1
ATOM 939 C CA . LEU A 1 123 ? 10.705 2.273 0.379 1.00 63.47 123 LEU A CA 1
ATOM 940 C C . LEU A 1 123 ? 9.180 2.439 0.503 1.00 63.47 123 LEU A C 1
ATOM 942 O O . LEU A 1 123 ? 8.487 2.427 -0.515 1.00 63.47 123 LEU A O 1
ATOM 946 N N . LEU A 1 124 ? 8.669 2.575 1.731 1.00 70.75 124 LEU A N 1
ATOM 947 C CA . LEU A 1 124 ? 7.298 2.987 2.064 1.00 70.75 124 LEU A CA 1
ATOM 948 C C . LEU A 1 124 ? 7.168 4.489 2.338 1.00 70.75 124 LEU A C 1
ATOM 950 O O . LEU A 1 124 ? 6.066 4.973 2.600 1.00 70.75 124 LEU A O 1
ATOM 954 N N . GLY A 1 125 ? 8.279 5.226 2.309 1.00 78.88 125 GLY A N 1
ATOM 955 C CA . GLY A 1 125 ? 8.286 6.660 2.537 1.00 78.88 125 GLY A CA 1
ATOM 956 C C . GLY A 1 125 ? 7.408 7.365 1.508 1.00 78.88 125 GLY A C 1
ATOM 957 O O . GLY A 1 125 ? 7.533 7.141 0.301 1.00 78.88 125 GLY A O 1
ATOM 958 N N . ILE A 1 126 ? 6.527 8.251 1.976 1.00 78.69 126 ILE A N 1
ATOM 959 C CA . ILE A 1 126 ? 5.605 8.988 1.095 1.00 78.69 126 ILE A CA 1
ATOM 960 C C . ILE A 1 126 ? 6.368 9.799 0.043 1.00 78.69 126 ILE A C 1
ATOM 962 O O . ILE A 1 126 ? 5.929 9.898 -1.101 1.00 78.69 126 ILE A O 1
ATOM 966 N N . GLU A 1 127 ? 7.538 10.332 0.400 1.00 79.44 127 GLU A N 1
ATOM 967 C CA . GLU A 1 127 ? 8.416 11.036 -0.538 1.00 79.44 127 GLU A CA 1
ATOM 968 C C . GLU A 1 127 ? 8.977 10.102 -1.617 1.00 79.44 127 GLU A C 1
ATOM 970 O O . GLU A 1 127 ? 8.915 10.454 -2.793 1.00 79.44 127 GLU A O 1
ATOM 975 N N . THR A 1 128 ? 9.423 8.893 -1.256 1.00 83.06 128 THR A N 1
ATOM 976 C CA . THR A 1 128 ? 9.871 7.862 -2.208 1.00 83.06 128 THR A CA 1
ATOM 977 C C . THR A 1 128 ? 8.766 7.503 -3.201 1.00 83.06 128 THR A C 1
ATOM 979 O O . THR A 1 128 ? 8.992 7.486 -4.411 1.00 83.06 128 THR A O 1
ATOM 982 N N . TRP A 1 129 ? 7.544 7.268 -2.716 1.00 82.62 129 TRP A N 1
ATOM 983 C CA . TRP A 1 129 ? 6.399 6.958 -3.578 1.00 82.62 129 TRP A CA 1
ATOM 984 C C . TRP A 1 129 ? 5.982 8.124 -4.463 1.00 82.62 129 TRP A C 1
ATOM 986 O O . TRP A 1 129 ? 5.659 7.917 -5.629 1.00 82.62 129 TRP A O 1
ATOM 996 N N . ASN A 1 130 ? 6.015 9.349 -3.945 1.00 84.19 130 ASN A N 1
ATOM 997 C CA . ASN A 1 130 ? 5.765 10.533 -4.760 1.00 84.19 130 ASN A CA 1
ATOM 998 C C . ASN A 1 130 ? 6.857 10.703 -5.828 1.00 84.19 130 ASN A C 1
ATOM 1000 O O . ASN A 1 130 ? 6.548 11.042 -6.969 1.00 84.19 130 ASN A O 1
ATOM 1004 N N . ALA A 1 131 ? 8.117 10.411 -5.499 1.00 85.56 131 ALA A N 1
ATOM 1005 C CA . ALA A 1 131 ? 9.222 10.471 -6.445 1.00 85.56 131 ALA A CA 1
ATOM 1006 C C . ALA A 1 131 ? 9.072 9.439 -7.574 1.00 85.56 131 ALA A C 1
ATOM 1008 O O . ALA A 1 131 ? 9.309 9.797 -8.722 1.00 85.56 131 ALA A O 1
ATOM 1009 N N . TYR A 1 132 ? 8.591 8.219 -7.301 1.00 86.25 132 TYR A N 1
ATOM 1010 C CA . TYR A 1 132 ? 8.292 7.237 -8.360 1.00 86.25 132 TYR A CA 1
ATOM 1011 C C . TYR A 1 132 ? 7.246 7.716 -9.376 1.00 86.25 132 TYR A C 1
ATOM 1013 O O . TYR A 1 132 ? 7.228 7.227 -10.501 1.00 86.25 132 TYR A O 1
ATOM 1021 N N . VAL A 1 133 ? 6.373 8.653 -8.995 1.00 82.81 133 VAL A N 1
ATOM 1022 C CA . VAL A 1 133 ? 5.329 9.193 -9.880 1.00 82.81 133 VAL A CA 1
ATOM 1023 C C . VAL A 1 133 ? 5.785 10.474 -10.583 1.00 82.81 133 VAL A C 1
ATOM 1025 O O . VAL A 1 133 ? 5.464 10.681 -11.751 1.00 82.81 133 VAL A O 1
ATOM 1028 N N . HIS A 1 134 ? 6.508 11.350 -9.881 1.00 84.94 134 HIS A N 1
ATOM 1029 C CA . HIS A 1 134 ? 6.729 12.731 -10.322 1.00 84.94 134 HIS A CA 1
ATOM 1030 C C . HIS A 1 134 ? 8.182 13.072 -10.671 1.00 84.94 134 HIS A C 1
ATOM 1032 O O . HIS A 1 134 ? 8.424 14.109 -11.288 1.00 84.94 134 HIS A O 1
ATOM 1038 N N . ASN A 1 135 ? 9.157 12.238 -10.300 1.00 89.25 135 ASN A N 1
ATOM 1039 C CA . ASN A 1 135 ? 10.563 12.484 -10.604 1.00 89.25 135 ASN A CA 1
ATOM 1040 C C . ASN A 1 135 ? 11.002 11.660 -11.821 1.00 89.25 135 ASN A C 1
ATOM 1042 O O . ASN A 1 135 ? 11.227 10.458 -11.725 1.00 89.25 135 ASN A O 1
ATOM 1046 N N . ALA A 1 136 ? 11.201 12.331 -12.958 1.00 83.44 136 ALA A N 1
ATOM 1047 C CA . ALA A 1 136 ? 11.625 11.699 -14.210 1.00 83.44 136 ALA A CA 1
ATOM 1048 C C . ALA A 1 136 ? 12.988 10.980 -14.127 1.00 83.44 136 ALA A C 1
ATOM 1050 O O . ALA A 1 136 ? 13.273 10.113 -14.948 1.00 83.44 136 ALA A O 1
ATOM 1051 N N . ASN A 1 137 ? 13.818 11.320 -13.137 1.00 89.06 137 ASN A N 1
ATOM 1052 C CA . ASN A 1 137 ? 15.162 10.771 -12.957 1.00 89.06 137 ASN A CA 1
ATOM 1053 C C . ASN A 1 137 ? 15.241 9.740 -11.819 1.00 89.06 137 ASN A C 1
ATOM 1055 O O . ASN A 1 137 ? 16.339 9.350 -11.422 1.00 89.06 137 ASN A O 1
ATOM 1059 N N . PHE A 1 138 ? 14.103 9.311 -11.264 1.00 85.94 138 PHE A N 1
ATOM 1060 C CA . PHE A 1 138 ? 14.059 8.339 -10.176 1.00 85.94 138 PHE A CA 1
ATOM 1061 C C . PHE A 1 138 ? 13.070 7.221 -10.488 1.00 85.94 138 PHE A C 1
ATOM 1063 O O . PHE A 1 138 ? 11.879 7.456 -10.664 1.00 85.94 138 PHE A O 1
ATOM 1070 N N . SER A 1 139 ? 13.566 5.987 -10.560 1.00 86.06 139 SER A N 1
ATOM 1071 C CA . SER A 1 139 ? 12.760 4.820 -10.918 1.00 86.06 139 SER A CA 1
ATOM 1072 C C . SER A 1 139 ? 12.751 3.775 -9.800 1.00 86.06 139 SER A C 1
ATOM 1074 O O . SER A 1 139 ? 13.771 3.569 -9.135 1.00 86.06 139 SER A O 1
ATOM 1076 N N . PRO A 1 140 ? 11.620 3.084 -9.592 1.00 90.44 140 PRO A N 1
ATOM 1077 C CA . PRO A 1 140 ? 11.536 1.946 -8.699 1.00 90.44 140 PRO A CA 1
ATOM 1078 C C . PRO A 1 140 ? 12.296 0.755 -9.285 1.00 90.44 140 PRO A C 1
ATOM 1080 O O . PRO A 1 140 ? 12.373 0.567 -10.500 1.00 90.44 140 PRO A O 1
ATOM 1083 N N . THR A 1 141 ? 12.797 -0.107 -8.406 1.00 91.06 141 THR A N 1
ATOM 1084 C CA . THR A 1 141 ? 13.281 -1.437 -8.785 1.00 91.06 141 THR A CA 1
ATOM 1085 C C . THR A 1 141 ? 12.255 -2.477 -8.349 1.00 91.06 141 THR A C 1
ATOM 1087 O O . THR A 1 141 ? 11.611 -2.322 -7.308 1.00 91.06 141 THR A O 1
ATOM 1090 N N . GLY A 1 142 ? 12.108 -3.562 -9.117 1.00 91.94 142 GLY A N 1
ATOM 1091 C CA . GLY A 1 142 ? 11.183 -4.644 -8.761 1.00 91.94 142 GLY A CA 1
ATOM 1092 C C . GLY A 1 142 ? 11.461 -5.218 -7.367 1.00 91.94 142 GLY A C 1
ATOM 1093 O O . GLY A 1 142 ? 10.534 -5.426 -6.592 1.00 91.94 142 GLY A O 1
ATOM 1094 N N . GLN A 1 143 ? 12.740 -5.377 -7.009 1.00 91.44 143 GLN A N 1
ATOM 1095 C CA . GLN A 1 143 ? 13.149 -5.861 -5.688 1.00 91.44 143 GLN A CA 1
ATOM 1096 C C . GLN A 1 143 ? 12.715 -4.921 -4.560 1.00 91.44 143 GLN A C 1
ATOM 1098 O O . GLN A 1 143 ? 12.222 -5.392 -3.537 1.00 91.44 143 GLN A O 1
ATOM 1103 N N . ASN A 1 144 ? 12.861 -3.605 -4.743 1.00 90.50 144 ASN A N 1
ATOM 1104 C CA . ASN A 1 144 ? 12.426 -2.641 -3.739 1.00 90.50 144 ASN A CA 1
ATOM 1105 C C . ASN A 1 144 ? 10.913 -2.730 -3.538 1.00 90.50 144 ASN A C 1
ATOM 1107 O O . ASN A 1 144 ? 10.471 -2.880 -2.409 1.00 90.50 144 ASN A O 1
ATOM 1111 N N . LEU A 1 145 ? 10.130 -2.745 -4.621 1.00 92.81 145 LEU A N 1
ATOM 1112 C CA . LEU A 1 145 ? 8.671 -2.874 -4.540 1.00 92.81 145 LEU A CA 1
ATOM 1113 C C . LEU A 1 145 ? 8.236 -4.168 -3.833 1.00 92.81 145 LEU A C 1
ATOM 1115 O O . LEU A 1 145 ? 7.300 -4.158 -3.037 1.00 92.81 145 LEU A O 1
ATOM 1119 N N . ILE A 1 146 ? 8.938 -5.272 -4.094 1.00 94.31 146 ILE A N 1
ATOM 1120 C CA . ILE A 1 146 ? 8.716 -6.559 -3.430 1.00 94.31 146 ILE A CA 1
ATOM 1121 C C . ILE A 1 146 ? 8.934 -6.446 -1.916 1.00 94.31 146 ILE A C 1
ATOM 1123 O O . ILE A 1 146 ? 8.054 -6.827 -1.146 1.00 94.31 146 ILE A O 1
ATOM 1127 N N . ILE A 1 147 ? 10.077 -5.895 -1.498 1.00 90.81 147 ILE A N 1
ATOM 1128 C CA . ILE A 1 147 ? 10.417 -5.710 -0.079 1.00 90.81 147 ILE A CA 1
ATOM 1129 C C . ILE A 1 147 ? 9.390 -4.797 0.598 1.00 90.81 147 ILE A C 1
ATOM 1131 O O . ILE A 1 147 ? 8.906 -5.099 1.686 1.00 90.81 147 ILE A O 1
ATOM 1135 N N . THR A 1 148 ? 9.016 -3.703 -0.067 1.00 90.56 148 THR A N 1
ATOM 1136 C CA . THR A 1 148 ? 7.981 -2.771 0.389 1.00 90.56 148 THR A CA 1
ATOM 1137 C C . THR A 1 148 ? 6.663 -3.485 0.666 1.00 90.56 148 THR A C 1
ATOM 1139 O O . THR A 1 148 ? 6.079 -3.285 1.728 1.00 90.56 148 THR A O 1
ATOM 1142 N N . TRP A 1 149 ? 6.199 -4.327 -0.266 1.00 94.12 149 TRP A N 1
ATOM 1143 C CA . TRP A 1 149 ? 4.989 -5.128 -0.081 1.00 94.12 149 TRP A CA 1
ATOM 1144 C C . TRP A 1 149 ? 5.110 -6.073 1.117 1.00 94.12 149 TRP A C 1
ATOM 1146 O O . TRP A 1 149 ? 4.226 -6.085 1.972 1.00 94.12 149 TRP A O 1
ATOM 1156 N N . ASP A 1 150 ? 6.213 -6.815 1.215 1.00 92.25 150 ASP A N 1
ATOM 1157 C CA . ASP A 1 150 ? 6.411 -7.814 2.272 1.00 92.25 150 ASP A CA 1
ATOM 1158 C C . ASP A 1 150 ? 6.387 -7.181 3.669 1.00 92.25 150 ASP A C 1
ATOM 1160 O O . ASP A 1 150 ? 5.823 -7.751 4.602 1.00 92.25 150 ASP A O 1
ATOM 1164 N N . ASN A 1 151 ? 6.913 -5.961 3.794 1.00 88.56 151 ASN A N 1
ATOM 1165 C CA . ASN A 1 151 ? 6.920 -5.210 5.047 1.00 88.56 151 ASN A CA 1
ATOM 1166 C C . ASN A 1 151 ? 5.527 -4.733 5.493 1.00 88.56 151 ASN A C 1
ATOM 1168 O O . ASN A 1 151 ? 5.319 -4.520 6.688 1.00 88.56 151 ASN A O 1
ATOM 1172 N N . ILE A 1 152 ? 4.574 -4.545 4.570 1.00 90.81 152 ILE A N 1
ATOM 1173 C CA . ILE A 1 152 ? 3.226 -4.037 4.896 1.00 90.81 152 ILE A CA 1
ATOM 1174 C C . ILE A 1 152 ? 2.114 -5.057 4.734 1.00 90.81 152 ILE A C 1
ATOM 1176 O O . ILE A 1 152 ? 0.985 -4.762 5.121 1.00 90.81 152 ILE A O 1
ATOM 1180 N N . GLN A 1 153 ? 2.396 -6.229 4.170 1.00 93.44 153 GLN A N 1
ATOM 1181 C CA . GLN A 1 153 ? 1.376 -7.224 3.856 1.00 93.44 153 GLN A CA 1
ATOM 1182 C C . GLN A 1 153 ? 0.469 -7.500 5.063 1.00 93.44 153 GLN A C 1
ATOM 1184 O O . GLN A 1 153 ? -0.751 -7.402 4.942 1.00 93.44 153 GLN A O 1
ATOM 1189 N N . SER A 1 154 ? 1.055 -7.756 6.237 1.00 91.56 154 SER A N 1
ATOM 1190 C CA . SER A 1 154 ? 0.299 -8.042 7.462 1.00 91.56 154 SER A CA 1
ATOM 1191 C C . SER A 1 154 ? -0.574 -6.869 7.910 1.00 91.56 154 SER A C 1
ATOM 1193 O O . SER A 1 154 ? -1.657 -7.072 8.447 1.00 91.56 154 SER A O 1
ATOM 1195 N N . PHE A 1 155 ? -0.134 -5.630 7.685 1.00 92.69 155 PHE A N 1
ATOM 1196 C CA . PHE A 1 155 ? -0.950 -4.453 7.978 1.00 92.69 155 PHE A CA 1
ATOM 1197 C C . PHE A 1 155 ? -2.145 -4.356 7.026 1.00 92.69 155 PHE A C 1
ATOM 1199 O O . PHE A 1 155 ? -3.266 -4.146 7.477 1.00 92.69 155 PHE A O 1
ATOM 1206 N N . ILE A 1 156 ? -1.928 -4.571 5.727 1.00 94.94 156 ILE A N 1
ATOM 1207 C CA . ILE A 1 156 ? -2.997 -4.555 4.721 1.00 94.94 156 ILE A CA 1
ATOM 1208 C C . ILE A 1 156 ? -4.017 -5.667 4.967 1.00 94.94 156 ILE A C 1
ATOM 1210 O O . ILE A 1 156 ? -5.216 -5.429 4.850 1.00 94.94 156 ILE A O 1
ATOM 1214 N N . GLU A 1 157 ? -3.563 -6.852 5.367 1.00 93.88 157 GLU A N 1
ATOM 1215 C CA . GLU A 1 157 ? -4.440 -7.944 5.790 1.00 93.88 157 GLU A CA 1
ATOM 1216 C C . GLU A 1 157 ? -5.333 -7.521 6.963 1.00 93.88 157 GLU A C 1
ATOM 1218 O O . GLU A 1 157 ? -6.555 -7.624 6.871 1.00 93.88 157 GLU A O 1
ATOM 1223 N N . LYS A 1 158 ? -4.748 -6.927 8.013 1.00 92.94 158 LYS A N 1
ATOM 1224 C CA . LYS A 1 158 ? -5.505 -6.428 9.172 1.00 92.94 158 LYS A CA 1
ATOM 1225 C C . LYS A 1 158 ? -6.478 -5.310 8.814 1.00 92.94 158 LYS A C 1
ATOM 1227 O O . LYS A 1 158 ? -7.567 -5.263 9.375 1.00 92.94 158 LYS A O 1
ATOM 1232 N N . VAL A 1 159 ? -6.129 -4.433 7.876 1.00 94.94 159 VAL A N 1
ATOM 1233 C CA . VAL A 1 159 ? -7.055 -3.408 7.377 1.00 94.94 159 VAL A CA 1
ATOM 1234 C C . VAL A 1 159 ? -8.276 -4.065 6.723 1.00 94.94 159 VAL A C 1
ATOM 1236 O O . VAL A 1 159 ? -9.404 -3.755 7.097 1.00 94.94 159 VAL A O 1
ATOM 1239 N N . TRP A 1 160 ? -8.073 -5.012 5.802 1.00 95.31 160 TRP A N 1
ATOM 1240 C CA . TRP A 1 160 ? -9.167 -5.668 5.074 1.00 95.31 160 TRP A CA 1
ATOM 1241 C C . TRP A 1 160 ? -10.016 -6.617 5.920 1.00 95.31 160 TRP A C 1
ATOM 1243 O O . TRP A 1 160 ? -11.209 -6.740 5.659 1.00 95.31 160 TRP A O 1
ATOM 1253 N N . GLU A 1 161 ? -9.453 -7.240 6.957 1.00 92.81 161 GLU A N 1
ATOM 1254 C CA . GLU A 1 161 ? -10.228 -7.994 7.954 1.00 92.81 161 GLU A CA 1
ATOM 1255 C C . GLU A 1 161 ? -11.269 -7.122 8.684 1.00 92.81 161 GLU A C 1
ATOM 1257 O O . GLU A 1 161 ? -12.222 -7.655 9.248 1.00 92.81 161 GLU A O 1
ATOM 1262 N N . ASN A 1 162 ? -11.103 -5.794 8.659 1.00 90.88 162 ASN A N 1
ATOM 1263 C CA . ASN A 1 162 ? -11.914 -4.829 9.409 1.00 90.88 162 ASN A CA 1
ATOM 1264 C C . ASN A 1 162 ? -12.648 -3.830 8.508 1.00 90.88 162 ASN A C 1
ATOM 1266 O O . ASN A 1 162 ? -13.075 -2.765 8.957 1.00 90.88 162 ASN A O 1
ATOM 1270 N N . ILE A 1 163 ? -12.814 -4.181 7.235 1.00 92.44 163 ILE A N 1
ATOM 1271 C CA . ILE A 1 163 ? -13.726 -3.508 6.312 1.00 92.44 163 ILE A CA 1
ATOM 1272 C C . ILE A 1 163 ? -14.944 -4.422 6.177 1.00 92.44 163 ILE A C 1
ATOM 1274 O O . ILE A 1 163 ? -14.905 -5.426 5.461 1.00 92.44 163 ILE A O 1
ATOM 1278 N N . VAL A 1 164 ? -15.997 -4.109 6.937 1.00 68.06 164 VAL A N 1
ATOM 1279 C CA . VAL A 1 164 ? -17.247 -4.890 6.979 1.00 68.06 164 VAL A CA 1
ATOM 1280 C C . VAL A 1 164 ? -18.146 -4.555 5.805 1.00 68.06 164 VAL A C 1
ATOM 1282 O O . VAL A 1 164 ? -18.242 -3.385 5.390 1.00 68.06 164 VAL A O 1
#

pLDDT: mean 84.77, std 16.98, range [36.12, 98.44]

Sequence (164 aa):
SGAVSSSTLKAKSSGRAIPKTRDVLIPKSFVLKIKNPKVNAIYHELQKLSVTNYANAVAVSFRVFIELTLDCYIEANNPPQVNVNSSLLTKITEIATDLEKKNIADKYICKGVRSAANNKNDLLGIETWNAYVHNANFSPTGQNLIITWDNIQSFIEKVWENIV

Secondary structure (DSSP, 8-state):
----------------PPP----BSS-TT------SHHHHHHHHHHTTSBTTT-HHHHHHHHHHHHHHHHHHHHHHH--TT--TTS-HHHHHHHHHHHHHHTT-S-HHHHHHHHHHHH-TTSTT-HHHHHHHHH-TT----HHHHHHHHHHHHHHHHHHHTT--